Protein AF-A0A0G1R8C0-F1 (afdb_monomer_lite)

Sequence (136 aa):
MPSEGPIKKIFLSRWFLAASLIAAVLVAFAYARAYYQDFQVRKEIERLQEDVRSLETKKLSALQVLDYVKSFAFVEEKARTELNLAKPGERVSVFLTTSSFASRIRQDSGDMLEWRRLSNYKKWARYFMGRGIKDE

Structure (mmCIF, N/CA/C/O backbone):
data_AF-A0A0G1R8C0-F1
#
_entry.id   AF-A0A0G1R8C0-F1
#
loop_
_atom_site.group_PDB
_atom_site.id
_atom_site.type_symbol
_atom_site.label_atom_id
_atom_site.label_alt_id
_atom_site.label_comp_id
_atom_site.label_asym_id
_atom_site.label_entity_id
_atom_site.label_seq_id
_atom_site.pdbx_PDB_ins_code
_atom_site.Cartn_x
_atom_site.Cartn_y
_atom_site.Cartn_z
_atom_site.occupancy
_atom_site.B_iso_or_equiv
_atom_site.auth_seq_id
_atom_site.auth_comp_id
_atom_site.auth_asym_id
_atom_site.auth_atom_id
_atom_site.pdbx_PDB_model_num
ATOM 1 N N . MET A 1 1 ? 48.268 -20.023 -45.215 1.00 46.88 1 MET A N 1
ATOM 2 C CA . MET A 1 1 ? 47.745 -18.658 -45.447 1.00 46.88 1 MET A CA 1
ATOM 3 C C . MET A 1 1 ? 46.237 -18.701 -45.251 1.00 46.88 1 MET A C 1
ATOM 5 O O . MET A 1 1 ? 45.595 -19.413 -46.014 1.00 46.88 1 MET A O 1
ATOM 9 N N . PRO A 1 2 ? 45.661 -18.069 -44.217 1.00 51.28 2 PRO A N 1
ATOM 10 C CA . PRO A 1 2 ? 44.221 -18.127 -44.015 1.00 51.28 2 PRO A CA 1
ATOM 11 C C . PRO A 1 2 ? 43.547 -17.112 -44.943 1.00 51.28 2 PRO A C 1
ATOM 13 O O . PRO A 1 2 ? 43.736 -15.905 -44.815 1.00 51.28 2 PRO A O 1
ATOM 16 N N . SER A 1 3 ? 42.783 -17.607 -45.913 1.00 58.41 3 SER A N 1
ATOM 17 C CA . SER A 1 3 ? 41.885 -16.786 -46.716 1.00 58.41 3 SER A CA 1
ATOM 18 C C . SER A 1 3 ? 40.760 -16.273 -45.814 1.00 58.41 3 SER A C 1
ATOM 20 O O . SER A 1 3 ? 39.843 -17.019 -45.474 1.00 58.41 3 SER A O 1
ATOM 22 N N . GLU A 1 4 ? 40.843 -15.007 -45.406 1.00 59.28 4 GLU A N 1
ATOM 23 C CA . GLU A 1 4 ? 39.731 -14.254 -44.824 1.00 59.28 4 GLU A CA 1
ATOM 24 C C . GLU A 1 4 ? 38.523 -14.372 -45.775 1.00 59.28 4 GLU A C 1
ATOM 26 O O . GLU A 1 4 ? 38.498 -13.773 -46.852 1.00 59.28 4 GLU A O 1
ATOM 31 N N . GLY A 1 5 ? 37.561 -15.230 -45.421 1.00 66.31 5 GLY A N 1
ATOM 32 C CA . GLY A 1 5 ? 36.448 -15.593 -46.295 1.00 66.31 5 GLY A CA 1
ATOM 33 C C . GLY A 1 5 ? 3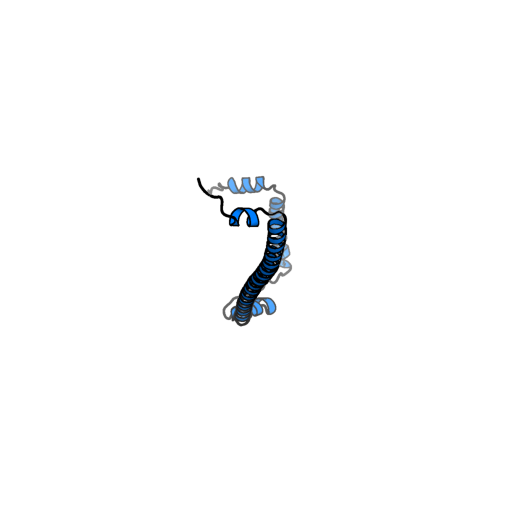5.574 -14.390 -46.687 1.00 66.31 5 GLY A C 1
ATOM 34 O O . GLY A 1 5 ? 35.464 -13.426 -45.921 1.00 66.31 5 GLY A O 1
ATOM 35 N N . PRO A 1 6 ? 34.894 -14.445 -47.850 1.00 64.00 6 PRO A N 1
ATOM 36 C CA . PRO A 1 6 ? 34.091 -13.342 -48.403 1.00 64.00 6 PRO A CA 1
ATOM 37 C C . PRO A 1 6 ? 32.979 -12.852 -47.459 1.00 64.00 6 PRO A C 1
ATOM 39 O O . PRO A 1 6 ? 32.514 -11.720 -47.578 1.00 64.00 6 PRO A O 1
ATOM 42 N N . ILE A 1 7 ? 32.619 -13.675 -46.472 1.00 65.12 7 ILE A N 1
ATOM 43 C CA . ILE A 1 7 ? 31.641 -13.397 -45.421 1.00 65.12 7 ILE A CA 1
ATOM 44 C C . ILE A 1 7 ? 32.056 -12.179 -44.576 1.00 65.12 7 ILE A C 1
ATOM 46 O O . ILE A 1 7 ? 31.232 -11.320 -44.296 1.00 65.12 7 ILE A O 1
ATOM 50 N N . LYS A 1 8 ? 33.337 -11.995 -44.235 1.00 65.75 8 LYS A N 1
ATOM 51 C CA . LYS A 1 8 ? 33.750 -10.820 -43.438 1.00 65.75 8 LYS A CA 1
ATOM 52 C C . LYS A 1 8 ? 33.583 -9.497 -44.200 1.00 65.75 8 LYS A C 1
ATOM 54 O O . LYS A 1 8 ? 33.297 -8.468 -43.595 1.00 65.75 8 LYS A O 1
ATOM 59 N N . LYS A 1 9 ? 33.710 -9.515 -45.532 1.00 65.94 9 LYS A N 1
ATOM 60 C CA . LYS A 1 9 ? 33.637 -8.308 -46.376 1.00 65.94 9 LYS A CA 1
ATOM 61 C C . LYS A 1 9 ? 32.207 -7.797 -46.564 1.00 65.94 9 LYS A C 1
ATOM 63 O O . LYS A 1 9 ? 32.002 -6.588 -46.594 1.00 65.94 9 LYS A O 1
ATOM 68 N N . ILE A 1 10 ? 31.225 -8.697 -46.639 1.00 67.19 10 ILE A N 1
ATOM 69 C CA . ILE A 1 10 ? 29.803 -8.317 -46.682 1.00 67.19 10 ILE A CA 1
ATOM 70 C C . ILE A 1 10 ? 29.328 -7.755 -45.334 1.00 67.19 10 ILE A C 1
ATOM 72 O O . ILE A 1 10 ? 28.599 -6.768 -45.325 1.00 67.19 10 ILE A O 1
ATOM 76 N N . PHE A 1 11 ? 29.824 -8.290 -44.210 1.00 64.38 11 PHE A N 1
ATOM 77 C CA . PHE A 1 11 ? 29.494 -7.804 -42.863 1.00 64.38 11 PHE A CA 1
ATOM 78 C C . PHE A 1 11 ? 30.150 -6.454 -42.502 1.00 64.38 11 PHE A C 1
ATOM 80 O O . PHE A 1 11 ? 29.593 -5.710 -41.700 1.00 64.38 11 PHE A O 1
ATOM 87 N N . LEU A 1 12 ? 31.292 -6.100 -43.108 1.00 65.69 12 LEU A N 1
ATOM 88 C CA . LEU A 1 12 ? 31.962 -4.799 -42.919 1.00 65.69 12 LEU A CA 1
ATOM 89 C C . LEU A 1 12 ? 31.571 -3.735 -43.964 1.00 65.69 12 LEU A C 1
ATOM 91 O O . LEU A 1 12 ? 32.096 -2.620 -43.944 1.00 65.69 12 LEU A O 1
ATOM 95 N N . SER A 1 13 ? 30.659 -4.047 -44.888 1.00 81.94 13 SER A N 1
ATOM 96 C CA . SER A 1 13 ? 30.186 -3.068 -45.867 1.00 81.94 13 SER A CA 1
ATOM 97 C C . SER A 1 13 ? 29.362 -1.974 -45.178 1.00 81.94 13 SER A C 1
ATOM 99 O O . SER A 1 13 ? 28.439 -2.269 -44.417 1.00 81.94 13 SER A O 1
ATOM 101 N N . ARG A 1 14 ? 29.658 -0.697 -45.472 1.00 82.50 14 ARG A N 1
ATOM 102 C CA . ARG A 1 14 ? 28.979 0.480 -44.879 1.00 82.50 14 ARG A CA 1
ATOM 103 C C . ARG A 1 14 ? 27.453 0.404 -45.022 1.00 82.50 14 ARG A C 1
ATOM 105 O O . ARG A 1 14 ? 26.734 0.816 -44.119 1.00 82.50 14 ARG A O 1
ATOM 112 N N . TRP A 1 15 ? 26.970 -0.171 -46.123 1.00 87.06 15 TRP A N 1
ATOM 113 C CA . TRP A 1 15 ? 25.543 -0.364 -46.391 1.00 87.06 15 TRP A CA 1
ATOM 114 C C . TRP A 1 15 ? 24.914 -1.480 -45.560 1.00 87.06 15 TRP A C 1
ATOM 116 O O . TRP A 1 15 ? 23.805 -1.314 -45.060 1.00 87.06 15 TRP A O 1
ATOM 126 N N . PHE A 1 16 ? 25.625 -2.592 -45.371 1.00 89.00 16 PHE A N 1
ATOM 127 C CA . PHE A 1 16 ? 25.154 -3.688 -44.528 1.00 89.00 16 PHE A CA 1
ATOM 128 C C . PHE A 1 16 ? 25.073 -3.255 -43.059 1.00 89.00 16 PHE A C 1
ATOM 130 O O . PHE A 1 16 ? 24.075 -3.517 -42.394 1.00 89.00 16 PHE A O 1
ATOM 137 N N . LEU A 1 17 ? 26.076 -2.513 -42.577 1.00 89.50 17 LEU A N 1
ATOM 138 C CA . LEU A 1 17 ? 26.059 -1.919 -41.239 1.00 89.50 17 LEU A CA 1
ATOM 139 C C . LEU A 1 17 ? 24.905 -0.926 -41.065 1.00 89.50 17 LEU A C 1
ATOM 141 O O . LEU A 1 17 ? 24.220 -0.978 -40.049 1.00 89.50 17 LEU A O 1
ATOM 145 N N . ALA A 1 18 ? 24.646 -0.066 -42.055 1.00 91.56 18 ALA A N 1
ATOM 146 C CA . ALA A 1 18 ? 23.523 0.868 -42.008 1.00 91.56 18 ALA A CA 1
ATOM 147 C C . ALA A 1 18 ? 22.166 0.142 -41.974 1.00 91.56 18 ALA A C 1
ATOM 149 O O . ALA A 1 18 ? 21.327 0.455 -41.133 1.00 91.56 18 ALA A O 1
ATOM 150 N N . ALA A 1 19 ? 21.961 -0.862 -42.832 1.00 92.94 19 ALA A N 1
ATOM 151 C CA . ALA A 1 19 ? 20.733 -1.657 -42.846 1.00 92.94 19 ALA A CA 1
ATOM 152 C C . ALA A 1 19 ? 20.538 -2.446 -41.539 1.00 92.94 19 ALA A C 1
ATOM 154 O O . ALA A 1 19 ? 19.439 -2.470 -40.988 1.00 92.94 19 ALA A O 1
ATOM 155 N N . SER A 1 20 ? 21.613 -3.037 -41.010 1.00 92.94 20 SER A N 1
ATOM 156 C CA . SER A 1 20 ? 21.610 -3.743 -39.725 1.00 92.94 20 SER A CA 1
ATOM 157 C C . SER A 1 20 ? 21.289 -2.804 -38.561 1.00 92.94 20 SER 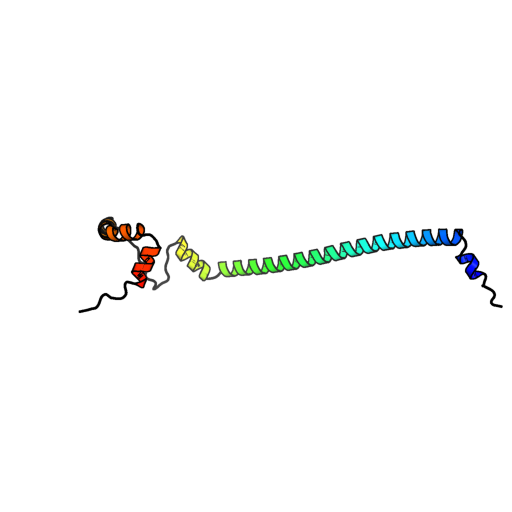A C 1
ATOM 159 O O . SER A 1 20 ? 20.465 -3.135 -37.712 1.00 92.94 20 SER A O 1
ATOM 161 N N . LEU A 1 21 ? 21.859 -1.594 -38.553 1.00 94.56 21 LEU A N 1
ATOM 162 C CA . LEU A 1 21 ? 21.557 -0.580 -37.546 1.00 94.56 21 LEU A CA 1
ATOM 163 C C . LEU A 1 21 ? 20.079 -0.178 -37.588 1.00 94.56 21 LEU A C 1
ATOM 165 O O . LEU A 1 21 ? 19.433 -0.125 -36.547 1.00 94.56 21 LEU A O 1
ATOM 169 N N . ILE A 1 22 ? 19.525 0.056 -38.781 1.00 96.25 22 ILE A N 1
ATOM 170 C CA . ILE A 1 22 ? 18.101 0.379 -38.948 1.00 96.25 22 ILE A CA 1
ATOM 171 C C . ILE A 1 22 ? 17.228 -0.766 -38.422 1.00 96.25 22 ILE A C 1
ATOM 173 O O . ILE A 1 22 ? 16.305 -0.524 -37.644 1.00 96.25 22 ILE A O 1
ATOM 177 N N . ALA A 1 23 ? 17.539 -2.012 -38.788 1.00 96.44 23 ALA A N 1
ATOM 178 C CA . ALA A 1 23 ? 16.818 -3.179 -38.291 1.00 96.44 23 ALA A CA 1
ATOM 179 C C . ALA A 1 23 ? 16.903 -3.295 -36.758 1.00 96.44 23 ALA A C 1
ATOM 181 O O . ALA A 1 23 ? 15.886 -3.519 -36.102 1.00 96.44 23 ALA A O 1
ATOM 182 N N . ALA A 1 24 ? 18.083 -3.071 -36.175 1.00 96.69 24 ALA A N 1
ATOM 183 C CA . ALA A 1 24 ? 18.283 -3.088 -34.730 1.00 96.69 24 ALA A CA 1
ATOM 184 C C . ALA A 1 24 ? 17.460 -2.004 -34.019 1.00 96.69 24 ALA A C 1
ATOM 186 O O . ALA A 1 24 ? 16.834 -2.294 -33.002 1.00 96.69 24 ALA A O 1
ATOM 187 N N . VAL A 1 25 ? 17.394 -0.783 -34.566 1.00 97.06 25 VAL A N 1
ATOM 188 C CA . VAL A 1 25 ? 16.562 0.297 -34.009 1.00 97.06 25 VAL A CA 1
ATOM 189 C C . VAL A 1 25 ? 15.077 -0.064 -34.069 1.00 97.06 25 VAL A C 1
ATOM 191 O O . VAL A 1 25 ? 14.368 0.142 -33.086 1.00 97.06 25 VAL A O 1
ATOM 194 N N . LEU A 1 26 ? 14.598 -0.641 -35.175 1.00 97.00 26 LEU A N 1
ATOM 195 C CA . LEU A 1 26 ? 13.200 -1.067 -35.299 1.00 97.00 26 LEU A CA 1
ATOM 196 C C . LEU A 1 26 ? 12.839 -2.151 -34.277 1.00 97.00 26 LEU A C 1
ATOM 198 O O . LEU A 1 26 ? 11.804 -2.054 -33.617 1.00 97.00 26 LEU A O 1
ATOM 202 N N . VAL A 1 27 ? 13.707 -3.152 -34.105 1.00 97.19 27 VAL A N 1
ATOM 203 C CA . VAL A 1 27 ? 13.513 -4.216 -33.109 1.00 97.19 27 VAL A CA 1
ATOM 204 C C . VAL A 1 27 ? 13.561 -3.647 -31.694 1.00 97.19 27 VAL A C 1
ATOM 206 O O . VAL A 1 27 ? 12.681 -3.949 -30.891 1.00 97.19 27 VAL A O 1
ATOM 209 N N . ALA A 1 28 ? 14.534 -2.785 -31.392 1.00 96.94 28 ALA A N 1
ATOM 210 C CA . ALA A 1 28 ? 14.643 -2.136 -30.091 1.00 96.94 28 ALA A CA 1
ATOM 211 C C . ALA A 1 28 ? 13.397 -1.299 -29.773 1.00 96.94 28 ALA A C 1
ATOM 213 O O . ALA A 1 28 ? 12.883 -1.368 -28.660 1.00 96.94 28 ALA A O 1
ATOM 214 N N . PHE A 1 29 ? 12.869 -0.558 -30.750 1.00 96.94 29 PHE A N 1
ATOM 215 C CA . PHE A 1 29 ? 11.655 0.237 -30.581 1.00 96.94 29 PHE A CA 1
ATOM 216 C C . PHE A 1 29 ? 10.416 -0.638 -30.346 1.00 96.94 29 PHE A C 1
ATOM 218 O O . PHE A 1 29 ? 9.632 -0.372 -29.433 1.00 96.94 29 PHE A O 1
ATOM 225 N N . ALA A 1 30 ? 10.252 -1.709 -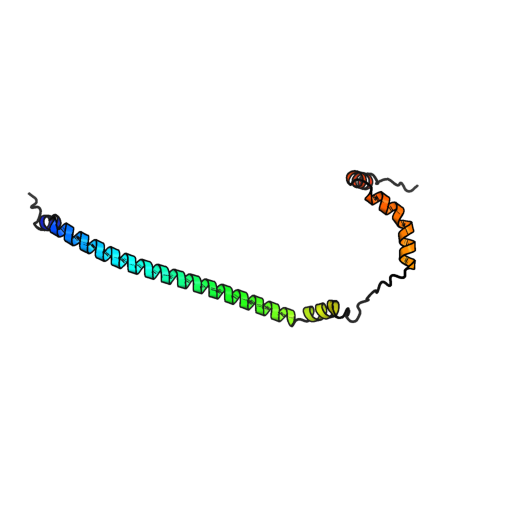31.127 1.00 95.69 30 ALA A N 1
ATOM 226 C CA . ALA A 1 30 ? 9.157 -2.659 -30.948 1.00 95.69 30 ALA A CA 1
ATOM 227 C C . ALA A 1 30 ? 9.220 -3.341 -29.571 1.00 95.69 30 ALA A C 1
ATOM 229 O O . ALA A 1 30 ? 8.211 -3.412 -28.867 1.00 95.69 30 ALA A O 1
ATOM 230 N N . TYR A 1 31 ? 10.415 -3.774 -29.161 1.00 96.75 31 TYR A N 1
ATOM 231 C CA . TYR A 1 31 ? 10.643 -4.390 -27.860 1.00 96.75 31 TYR A CA 1
ATOM 232 C C . TYR A 1 31 ? 10.393 -3.409 -26.713 1.00 96.75 31 TYR A C 1
ATOM 234 O O . TYR A 1 31 ? 9.680 -3.743 -25.773 1.00 96.75 31 TYR A O 1
ATOM 242 N N . ALA A 1 32 ? 10.907 -2.180 -26.805 1.00 96.00 32 ALA A N 1
ATOM 243 C CA . ALA A 1 32 ? 10.687 -1.147 -25.798 1.00 96.00 32 ALA A CA 1
ATOM 244 C C . ALA A 1 32 ? 9.192 -0.853 -25.609 1.00 96.00 32 ALA A C 1
ATOM 246 O O . ALA A 1 32 ? 8.716 -0.769 -24.477 1.00 96.00 32 ALA A O 1
ATOM 247 N N . ARG A 1 33 ? 8.432 -0.760 -26.708 1.00 95.62 33 ARG A N 1
ATOM 248 C CA . ARG A 1 33 ? 6.978 -0.571 -26.655 1.00 95.62 33 ARG A CA 1
ATOM 249 C C . ARG A 1 33 ? 6.276 -1.742 -25.966 1.00 95.62 33 ARG A C 1
ATOM 251 O O . ARG A 1 33 ? 5.431 -1.506 -25.106 1.00 95.62 33 ARG A O 1
ATOM 258 N N . ALA A 1 34 ? 6.616 -2.977 -26.331 1.00 94.62 34 ALA A N 1
ATOM 259 C CA . ALA A 1 34 ? 6.022 -4.172 -25.735 1.00 94.62 34 ALA A CA 1
ATOM 260 C C . ALA A 1 34 ? 6.361 -4.292 -24.240 1.00 94.62 34 ALA A C 1
ATOM 262 O O . ALA A 1 34 ? 5.479 -4.525 -23.419 1.00 94.62 34 ALA A O 1
ATOM 263 N N . TYR A 1 35 ? 7.621 -4.045 -23.877 1.00 95.31 35 TYR A N 1
ATOM 264 C CA . TYR A 1 35 ? 8.086 -4.054 -22.493 1.00 95.31 35 TYR A CA 1
ATOM 265 C C . TYR A 1 35 ? 7.361 -3.011 -21.637 1.00 95.31 35 TYR A C 1
ATOM 267 O O . TYR A 1 35 ? 6.939 -3.300 -20.520 1.00 95.31 35 TYR A O 1
ATOM 275 N N . TYR A 1 36 ? 7.161 -1.803 -22.171 1.00 94.81 36 TYR A N 1
ATOM 276 C CA . TYR A 1 36 ? 6.442 -0.748 -21.461 1.00 94.81 36 TYR A CA 1
ATOM 277 C C . TYR A 1 36 ? 4.968 -1.105 -21.223 1.00 94.81 36 TYR A C 1
ATOM 279 O O . TYR A 1 36 ? 4.438 -0.840 -20.145 1.00 94.81 36 TYR A O 1
ATOM 287 N N . GLN A 1 37 ? 4.314 -1.744 -22.197 1.00 94.19 37 GLN A N 1
ATOM 288 C CA . GLN A 1 37 ? 2.941 -2.232 -22.043 1.00 94.19 37 GLN A CA 1
ATOM 289 C C . GLN A 1 37 ? 2.844 -3.325 -20.975 1.00 94.19 37 GLN A C 1
ATOM 291 O O . GLN A 1 37 ? 1.994 -3.230 -20.093 1.00 94.19 37 GLN A O 1
ATOM 296 N N . ASP A 1 38 ? 3.738 -4.317 -21.007 1.00 94.56 38 ASP A N 1
ATOM 297 C CA . ASP A 1 38 ? 3.768 -5.390 -20.006 1.00 94.56 38 ASP A CA 1
ATOM 298 C C . ASP A 1 38 ? 4.004 -4.830 -18.594 1.00 94.56 38 ASP A C 1
ATOM 300 O O . ASP A 1 38 ? 3.305 -5.196 -17.649 1.00 94.56 38 ASP A O 1
ATOM 304 N N . PHE A 1 39 ? 4.917 -3.864 -18.453 1.00 95.06 39 PHE A N 1
ATOM 305 C CA . PHE A 1 39 ? 5.163 -3.185 -17.182 1.00 95.06 39 PHE A CA 1
ATOM 306 C C . PHE A 1 39 ? 3.918 -2.457 -16.651 1.00 95.06 39 PHE A C 1
ATOM 308 O O . PHE A 1 39 ? 3.594 -2.581 -15.469 1.00 95.06 39 PHE A O 1
ATOM 315 N N . GLN A 1 40 ? 3.196 -1.724 -17.507 1.00 95.25 40 GLN A N 1
ATOM 316 C CA . GLN A 1 40 ? 1.960 -1.054 -17.093 1.00 95.25 40 GLN A CA 1
ATOM 317 C C . GLN A 1 40 ? 0.881 -2.050 -16.661 1.00 95.25 40 GLN A C 1
ATOM 319 O O . GLN A 1 40 ? 0.250 -1.846 -15.626 1.00 95.25 40 GLN A O 1
ATOM 324 N N . VAL A 1 41 ? 0.701 -3.140 -17.410 1.00 95.25 41 VAL A N 1
ATOM 325 C CA . VAL A 1 41 ? -0.273 -4.185 -17.072 1.00 95.25 41 VAL A CA 1
ATOM 326 C C . VAL A 1 41 ? 0.065 -4.829 -15.728 1.00 95.25 41 VAL A C 1
ATOM 328 O O . VAL A 1 41 ? -0.814 -4.962 -14.881 1.00 95.25 41 VAL A O 1
ATOM 331 N N . ARG A 1 42 ? 1.335 -5.174 -15.483 1.00 94.75 42 ARG A N 1
ATOM 332 C CA . ARG A 1 42 ? 1.772 -5.735 -14.192 1.00 94.75 42 ARG A CA 1
ATOM 333 C C . ARG A 1 42 ? 1.507 -4.791 -13.029 1.00 94.75 42 ARG A C 1
ATOM 335 O O . ARG A 1 42 ? 1.020 -5.237 -11.995 1.00 94.75 42 ARG A O 1
ATOM 342 N N . LYS A 1 43 ? 1.788 -3.500 -13.211 1.00 96.31 43 LYS A N 1
ATOM 343 C CA . LYS A 1 43 ? 1.529 -2.484 -12.188 1.00 96.31 43 LYS A CA 1
ATOM 344 C C . LYS A 1 43 ? 0.037 -2.358 -11.879 1.00 96.31 43 LYS A C 1
ATOM 346 O O . LYS A 1 43 ? -0.334 -2.226 -10.718 1.00 96.31 43 LYS A O 1
ATOM 351 N N . GLU A 1 44 ? -0.816 -2.417 -12.899 1.00 95.06 44 GLU A N 1
ATOM 352 C CA . GLU A 1 44 ? -2.265 -2.380 -12.695 1.00 95.06 44 GLU A CA 1
ATOM 353 C C . GLU A 1 44 ? -2.763 -3.643 -11.981 1.00 95.06 44 GLU A C 1
ATOM 355 O O . GLU A 1 44 ? -3.580 -3.546 -11.072 1.00 95.06 44 GLU A O 1
ATOM 360 N N . ILE A 1 45 ? -2.224 -4.821 -12.314 1.00 96.12 45 ILE A N 1
ATOM 361 C CA . ILE A 1 45 ? -2.528 -6.067 -11.594 1.00 96.12 45 ILE A CA 1
ATOM 362 C C . ILE A 1 45 ? -2.144 -5.948 -10.115 1.00 96.12 45 ILE A C 1
ATOM 364 O O . ILE A 1 45 ? -2.943 -6.303 -9.252 1.00 96.12 45 ILE A O 1
ATOM 368 N N . GLU A 1 46 ? -0.947 -5.445 -9.814 1.00 96.94 46 GLU A N 1
ATOM 369 C CA . GLU A 1 46 ? -0.478 -5.266 -8.436 1.00 96.94 46 GLU A CA 1
ATOM 370 C C . GLU A 1 46 ? -1.375 -4.295 -7.658 1.00 96.94 46 GLU A C 1
ATOM 372 O O . GLU A 1 46 ? -1.820 -4.610 -6.554 1.00 96.94 46 GLU A O 1
ATOM 377 N N . ARG A 1 47 ? -1.736 -3.164 -8.274 1.00 97.31 47 ARG A N 1
ATOM 378 C CA . ARG A 1 47 ? -2.677 -2.199 -7.699 1.00 97.31 47 ARG A CA 1
ATOM 379 C C . ARG A 1 47 ? -4.046 -2.825 -7.426 1.00 97.31 47 ARG A C 1
ATOM 381 O O . ARG A 1 47 ? -4.581 -2.669 -6.335 1.00 97.31 47 ARG A O 1
ATOM 388 N N . LEU A 1 48 ? -4.609 -3.553 -8.391 1.00 96.50 48 LEU A N 1
ATOM 389 C CA . LEU A 1 48 ? -5.904 -4.220 -8.228 1.00 96.50 48 LEU A CA 1
ATOM 390 C C . LEU A 1 48 ? -5.862 -5.264 -7.104 1.00 96.50 48 LEU A C 1
ATOM 392 O O . LEU A 1 48 ? -6.823 -5.402 -6.350 1.00 96.50 48 LEU A O 1
ATOM 396 N N . GLN A 1 49 ? -4.750 -5.988 -6.957 1.00 96.19 49 GLN A N 1
ATOM 397 C CA . GLN A 1 49 ? -4.558 -6.928 -5.852 1.00 96.19 49 GLN A CA 1
ATOM 398 C C . GLN A 1 49 ? -4.500 -6.219 -4.494 1.00 96.19 49 GLN A C 1
ATOM 400 O O . GLN A 1 49 ? -5.078 -6.710 -3.521 1.00 96.19 49 GLN A O 1
ATOM 405 N N . GLU A 1 50 ? -3.824 -5.074 -4.415 1.00 96.88 50 GLU A N 1
ATOM 406 C CA . GLU A 1 50 ? -3.792 -4.247 -3.209 1.00 96.88 50 GLU A CA 1
ATOM 407 C C . GLU A 1 50 ? -5.187 -3.710 -2.858 1.00 96.88 50 GLU A C 1
ATOM 409 O O . GLU A 1 50 ? -5.628 -3.830 -1.710 1.00 96.88 50 GLU A O 1
ATOM 414 N N . ASP A 1 51 ? -5.928 -3.223 -3.855 1.00 95.81 51 ASP A N 1
ATOM 415 C CA . ASP A 1 51 ? -7.298 -2.745 -3.684 1.00 95.81 51 ASP A CA 1
ATOM 416 C C . ASP A 1 51 ? -8.204 -3.855 -3.130 1.00 95.81 51 ASP A C 1
ATOM 418 O O . ASP A 1 51 ? -8.912 -3.624 -2.145 1.00 95.81 51 ASP A O 1
ATOM 422 N N . VAL A 1 52 ? -8.127 -5.077 -3.673 1.00 96.56 52 VAL A N 1
ATOM 423 C CA . VAL A 1 52 ? -8.877 -6.244 -3.169 1.00 96.56 52 VAL A CA 1
ATOM 424 C C . VAL A 1 52 ? -8.544 -6.535 -1.706 1.00 96.56 52 VAL A C 1
ATOM 426 O O . VAL A 1 52 ? -9.461 -6.644 -0.890 1.00 96.56 52 VAL A O 1
ATOM 429 N N . ARG A 1 53 ? -7.258 -6.587 -1.335 1.00 95.06 53 ARG A N 1
ATOM 430 C CA . ARG A 1 53 ? -6.845 -6.804 0.066 1.00 95.06 53 ARG A CA 1
ATOM 431 C C . ARG A 1 53 ? -7.373 -5.710 0.993 1.00 95.06 53 ARG A C 1
ATOM 433 O O . ARG A 1 53 ? -7.817 -5.990 2.111 1.00 95.06 53 ARG A O 1
ATOM 440 N N . SER A 1 54 ? -7.355 -4.458 0.535 1.00 96.31 54 SER A N 1
ATOM 441 C CA . SER A 1 54 ? -7.890 -3.332 1.302 1.00 96.31 54 SER A CA 1
ATOM 442 C C . SER A 1 54 ? -9.404 -3.459 1.505 1.00 96.31 54 SER A C 1
ATOM 444 O O . SER A 1 54 ? -9.912 -3.194 2.597 1.00 96.31 54 SER A O 1
ATOM 446 N N . LEU A 1 55 ? -10.132 -3.910 0.479 1.00 95.62 55 LEU A N 1
ATOM 447 C CA . LEU A 1 55 ? -11.576 -4.121 0.519 1.00 95.62 55 LEU A CA 1
ATOM 448 C C . LEU A 1 55 ? -11.948 -5.282 1.442 1.00 95.62 55 LEU A C 1
ATOM 450 O O . LEU A 1 55 ? -12.883 -5.152 2.230 1.00 95.62 55 LEU A O 1
ATOM 454 N N . GLU A 1 56 ? -11.208 -6.388 1.396 1.00 94.94 56 GLU A N 1
ATOM 455 C CA . GLU A 1 56 ? -11.392 -7.516 2.314 1.00 94.94 56 GLU A CA 1
ATOM 456 C C . GLU A 1 56 ? -11.169 -7.101 3.769 1.00 94.94 56 GLU A C 1
ATOM 458 O O . GLU A 1 56 ? -11.992 -7.409 4.634 1.00 94.94 56 GLU A O 1
ATOM 463 N N . THR A 1 57 ? -10.115 -6.325 4.031 1.00 95.75 57 THR A N 1
ATOM 464 C CA . THR A 1 57 ? -9.839 -5.779 5.367 1.00 95.75 57 THR A CA 1
ATOM 465 C C . THR A 1 57 ? -10.995 -4.898 5.843 1.00 95.75 57 THR A C 1
ATOM 467 O O . THR A 1 57 ? -11.519 -5.101 6.937 1.00 95.75 57 THR A O 1
ATOM 470 N N . LYS A 1 58 ? -11.468 -3.970 4.997 1.00 94.25 58 LYS A N 1
ATOM 471 C CA . LYS A 1 58 ? -12.620 -3.106 5.308 1.00 94.25 58 LYS A CA 1
ATOM 472 C C . LYS A 1 58 ? -13.889 -3.913 5.574 1.00 94.25 58 LYS A C 1
ATOM 474 O O . LYS A 1 58 ? -14.632 -3.590 6.499 1.00 94.25 58 LYS A O 1
ATOM 479 N N . LYS A 1 59 ? -14.134 -4.972 4.798 1.00 94.94 59 LYS A N 1
ATOM 480 C CA . LYS A 1 59 ? -15.265 -5.884 5.003 1.00 94.94 59 LYS A CA 1
ATOM 481 C C . LYS A 1 59 ? -15.179 -6.561 6.370 1.00 94.94 59 LYS A C 1
ATOM 483 O O . LYS A 1 59 ? -16.179 -6.591 7.082 1.00 94.94 59 LYS A O 1
ATOM 488 N N . LEU A 1 60 ? -14.009 -7.073 6.751 1.00 95.62 60 LEU A N 1
ATOM 489 C CA . LEU A 1 60 ? -13.814 -7.712 8.053 1.00 95.62 60 LEU A CA 1
ATOM 490 C C . LEU A 1 60 ? -14.059 -6.725 9.203 1.00 95.62 60 LEU A C 1
ATOM 492 O O . LEU A 1 60 ? -14.806 -7.041 10.126 1.00 95.62 60 LEU A O 1
ATOM 496 N N . SER A 1 61 ? -13.506 -5.512 9.118 1.00 93.06 61 SER A N 1
ATOM 497 C CA . SER A 1 61 ? -13.746 -4.458 10.111 1.00 93.06 61 SER A CA 1
ATOM 498 C C . SER A 1 61 ? -15.226 -4.083 10.207 1.00 93.06 61 SER A C 1
ATOM 500 O O . SER A 1 61 ? -15.758 -3.954 11.305 1.00 93.06 61 SER A O 1
ATOM 502 N N . ALA A 1 62 ? -15.923 -3.960 9.074 1.00 93.81 62 ALA A N 1
ATOM 503 C CA . ALA A 1 62 ? -17.355 -3.671 9.062 1.00 93.81 62 ALA A CA 1
ATOM 504 C C . ALA A 1 62 ? -18.177 -4.787 9.731 1.00 93.81 62 ALA A C 1
ATOM 506 O O . ALA A 1 62 ? -19.115 -4.500 10.473 1.00 93.81 62 ALA A O 1
ATOM 507 N N . LEU A 1 63 ? -17.807 -6.054 9.516 1.00 95.44 63 LEU A N 1
ATOM 508 C CA . LEU A 1 63 ? -18.444 -7.190 10.185 1.00 95.44 63 LEU A CA 1
ATOM 509 C C . LEU A 1 63 ? -18.196 -7.183 11.698 1.00 95.44 63 LEU A C 1
ATOM 511 O O . LEU A 1 63 ? -19.125 -7.458 12.449 1.00 95.44 63 LEU A O 1
ATOM 515 N N . GLN A 1 64 ? -16.994 -6.823 12.151 1.00 94.25 64 GLN A N 1
ATOM 516 C CA . GLN A 1 64 ? -16.688 -6.695 13.583 1.00 94.25 64 GLN A CA 1
ATOM 517 C C . GLN A 1 64 ? -17.511 -5.589 14.250 1.00 94.25 64 GLN A C 1
ATOM 519 O O . GLN A 1 64 ? -18.060 -5.792 15.330 1.00 94.25 64 GLN A O 1
ATOM 524 N N . VAL A 1 65 ? -17.646 -4.433 13.594 1.00 94.25 65 VAL A N 1
ATOM 525 C CA . VAL A 1 65 ? -18.504 -3.345 14.089 1.00 94.25 65 VAL A CA 1
ATOM 526 C C . VAL A 1 65 ? -19.958 -3.802 14.159 1.00 94.25 65 VAL A C 1
ATOM 528 O O . VAL A 1 65 ? -20.635 -3.552 15.153 1.00 94.25 65 VAL A O 1
ATOM 531 N N . LEU A 1 66 ? -20.436 -4.501 13.127 1.00 94.69 66 LEU A N 1
ATOM 532 C CA . LEU A 1 66 ? -21.792 -5.037 13.111 1.00 94.69 66 LEU A CA 1
ATOM 533 C C . LEU A 1 66 ? -22.029 -6.027 14.258 1.00 94.69 66 LEU A C 1
ATOM 535 O O . LEU A 1 66 ? -23.090 -5.992 14.877 1.00 94.69 66 LEU A O 1
ATOM 539 N N . ASP A 1 67 ? -21.062 -6.898 14.534 1.00 94.00 67 ASP A N 1
ATOM 540 C CA . ASP A 1 67 ? -21.138 -7.865 15.628 1.00 94.00 67 ASP A CA 1
ATOM 541 C C . ASP A 1 67 ? -21.169 -7.171 16.996 1.00 94.00 67 ASP A C 1
ATOM 543 O O . ASP A 1 67 ? -22.045 -7.441 17.816 1.00 94.00 67 ASP A O 1
ATOM 547 N N . TYR A 1 68 ? -20.302 -6.176 17.204 1.00 93.50 68 TYR A N 1
ATOM 548 C CA . TYR A 1 68 ? -20.306 -5.359 18.416 1.00 93.50 68 TYR A CA 1
ATOM 549 C C . TYR A 1 68 ? -21.643 -4.639 18.625 1.00 93.50 68 TYR A C 1
ATOM 551 O O . TYR A 1 68 ? -22.211 -4.726 19.712 1.00 93.50 68 TYR A O 1
ATOM 559 N N . VAL A 1 69 ? -22.202 -4.000 17.594 1.00 93.19 69 VAL A N 1
ATOM 560 C CA . VAL A 1 69 ? -23.502 -3.309 17.692 1.00 93.19 69 VAL A CA 1
ATOM 561 C C . VAL A 1 69 ? -24.647 -4.279 18.004 1.00 93.19 69 VAL A C 1
ATOM 563 O O . VAL A 1 69 ? -25.602 -3.912 18.685 1.00 93.19 69 VAL A O 1
ATOM 566 N N . LYS A 1 70 ? -24.563 -5.531 17.541 1.00 91.62 70 LYS A N 1
ATOM 567 C CA . LYS A 1 70 ? -25.535 -6.584 17.877 1.00 91.62 70 LYS A CA 1
ATOM 568 C C . LYS A 1 70 ? -25.329 -7.182 19.270 1.00 91.62 70 LYS A C 1
ATOM 570 O O . LYS A 1 70 ? -26.216 -7.873 19.768 1.00 91.62 70 LYS A O 1
ATOM 575 N N . SER A 1 71 ? -24.169 -6.966 19.881 1.00 93.06 71 SER A N 1
ATOM 576 C CA . SER A 1 71 ? -23.815 -7.572 21.159 1.00 93.06 71 SER A CA 1
ATOM 577 C C . SER A 1 71 ? -24.587 -6.959 22.332 1.00 93.06 71 SER A C 1
ATOM 579 O O . SER A 1 71 ? -24.998 -5.797 22.319 1.00 93.06 71 SER A O 1
ATOM 581 N N . PHE A 1 72 ? -24.715 -7.734 23.410 1.00 90.19 72 PHE A N 1
ATOM 582 C CA . PHE A 1 72 ? -25.298 -7.252 24.663 1.00 90.19 72 PHE A CA 1
ATOM 583 C C . PHE A 1 72 ? -24.494 -6.096 25.282 1.00 90.19 72 PHE A C 1
ATOM 585 O O . PHE A 1 72 ? -25.072 -5.228 25.928 1.00 90.19 72 PHE A O 1
ATOM 592 N N . ALA A 1 73 ? -23.177 -6.052 25.054 1.00 88.94 73 ALA A N 1
ATOM 593 C CA . ALA A 1 73 ? -22.318 -4.984 25.560 1.00 88.94 73 ALA A CA 1
ATOM 594 C C . ALA A 1 73 ? -22.723 -3.613 24.996 1.00 88.94 73 ALA A C 1
ATOM 596 O O . ALA A 1 73 ? -22.787 -2.644 25.746 1.00 88.94 73 ALA A O 1
ATOM 597 N N . PHE A 1 74 ? -23.079 -3.546 23.709 1.00 90.75 74 PHE A N 1
ATOM 598 C CA . PHE A 1 74 ? -23.586 -2.317 23.098 1.00 90.75 74 PHE A CA 1
ATOM 599 C C . PHE A 1 74 ? -24.948 -1.903 23.675 1.00 90.75 74 PHE A C 1
ATOM 601 O O . PHE A 1 74 ? -25.176 -0.725 23.951 1.00 90.75 74 PHE A O 1
ATOM 608 N N . VAL A 1 75 ? -25.844 -2.867 23.917 1.00 90.75 75 VAL A N 1
ATOM 609 C CA . VAL A 1 75 ? -27.144 -2.608 24.563 1.00 90.75 75 VAL A CA 1
ATOM 610 C C . VAL A 1 75 ? -26.954 -2.057 25.976 1.00 90.75 75 VAL A C 1
ATOM 612 O O . VAL A 1 75 ? -27.607 -1.088 26.351 1.00 90.75 75 VAL A O 1
ATOM 615 N N . GLU A 1 76 ? -26.044 -2.641 26.752 1.00 89.06 76 GLU A N 1
ATOM 616 C CA . GLU A 1 76 ? -25.708 -2.178 28.098 1.00 89.06 76 GLU A CA 1
ATOM 617 C C . GLU A 1 76 ? -25.092 -0.777 28.088 1.00 89.06 76 GLU A C 1
ATOM 619 O O . GLU A 1 76 ? -25.480 0.074 28.889 1.00 89.06 76 GLU A O 1
ATOM 624 N N . GLU A 1 77 ? -24.162 -0.518 27.171 1.00 89.94 77 GLU A N 1
ATOM 625 C CA . GLU A 1 77 ? -23.546 0.794 27.005 1.00 89.94 77 GLU A CA 1
ATOM 626 C C . GLU A 1 77 ? -24.597 1.858 26.683 1.00 89.94 77 GLU A C 1
ATOM 628 O O . GLU A 1 77 ? -24.634 2.898 27.342 1.00 89.94 77 GLU A O 1
ATOM 633 N N . LYS A 1 78 ? -25.511 1.579 25.746 1.00 89.38 78 LYS A N 1
ATOM 634 C CA . LYS A 1 78 ? -26.632 2.472 25.427 1.00 89.38 78 LYS A CA 1
ATOM 635 C C . LYS A 1 78 ? -27.625 2.629 26.576 1.00 89.38 78 LYS A C 1
ATOM 637 O O . LYS A 1 78 ? -28.061 3.745 26.840 1.00 89.38 78 LYS A O 1
ATOM 642 N N . ALA A 1 79 ? -27.937 1.569 27.317 1.00 90.38 79 ALA A N 1
ATOM 643 C CA . ALA A 1 79 ? -28.808 1.650 28.490 1.00 90.38 79 ALA A CA 1
ATOM 644 C C . ALA A 1 79 ? -28.206 2.533 29.600 1.00 90.38 79 ALA A C 1
ATOM 646 O O . ALA A 1 79 ? -28.915 3.336 30.205 1.00 90.38 79 ALA A O 1
ATOM 647 N N . ARG A 1 80 ? -26.893 2.437 29.833 1.00 89.00 80 ARG A N 1
ATOM 648 C CA . ARG A 1 80 ? -26.182 3.253 30.828 1.00 89.00 80 ARG A CA 1
ATOM 649 C C . ARG A 1 80 ? -26.037 4.706 30.397 1.00 89.00 80 ARG A C 1
ATOM 651 O O . ARG A 1 80 ? -26.262 5.599 31.203 1.00 89.00 80 ARG A O 1
ATOM 658 N N . THR A 1 81 ? -25.662 4.942 29.143 1.00 88.81 81 THR A N 1
ATOM 659 C CA . THR A 1 81 ? -25.357 6.292 28.640 1.00 88.81 81 THR A CA 1
ATOM 660 C C . THR A 1 81 ? -26.604 7.103 28.315 1.00 88.81 81 THR A C 1
ATOM 662 O O . THR A 1 81 ? -26.684 8.264 28.702 1.00 88.81 81 THR A O 1
ATOM 665 N N . GLU A 1 82 ? -27.584 6.505 27.638 1.00 88.44 82 GLU A N 1
ATOM 666 C CA . GLU A 1 82 ? -28.763 7.232 27.152 1.00 88.44 82 GLU A CA 1
ATOM 667 C C . GLU A 1 82 ? -29.906 7.201 28.169 1.00 88.44 82 GLU A C 1
ATOM 669 O O . GLU A 1 82 ? -30.671 8.155 28.289 1.00 88.44 82 GLU A O 1
ATOM 674 N N . LEU A 1 83 ? -30.041 6.093 28.904 1.00 85.62 83 LEU A N 1
ATOM 675 C CA . LEU A 1 83 ? -31.189 5.858 29.783 1.00 85.62 83 LEU A CA 1
ATOM 676 C C . LEU A 1 83 ? -30.826 5.901 31.276 1.00 85.62 83 LEU A C 1
ATOM 678 O O . LEU A 1 83 ? -31.721 5.779 32.110 1.00 85.62 83 LEU A O 1
ATOM 682 N N . ASN A 1 84 ? -29.542 6.084 31.626 1.00 83.69 84 ASN A N 1
ATOM 683 C CA . ASN A 1 84 ? -29.024 5.995 33.001 1.00 83.69 84 ASN A CA 1
ATOM 684 C C . ASN A 1 84 ? -29.490 4.725 33.743 1.00 83.69 84 ASN A C 1
ATOM 686 O O . ASN A 1 84 ? -29.654 4.722 34.965 1.00 83.69 84 ASN A O 1
ATOM 690 N N . LEU A 1 85 ? -29.730 3.640 32.999 1.00 83.31 85 LEU A N 1
ATOM 691 C CA . LEU A 1 85 ? -30.181 2.368 33.544 1.00 83.31 85 LEU A CA 1
ATOM 692 C C . LEU A 1 85 ? -28.989 1.570 34.065 1.00 83.31 85 LEU A C 1
ATOM 694 O O . LEU A 1 85 ? -27.927 1.515 33.445 1.00 83.31 85 LEU A O 1
ATOM 698 N N . ALA A 1 86 ? -29.201 0.908 35.195 1.00 80.81 86 ALA A N 1
ATOM 699 C CA . ALA A 1 86 ? -28.244 0.002 35.808 1.00 80.81 86 ALA A CA 1
ATOM 700 C C . ALA A 1 86 ? -28.753 -1.440 35.734 1.00 80.81 86 ALA A C 1
ATOM 702 O O . ALA A 1 86 ? -29.957 -1.686 35.604 1.00 80.81 86 ALA A O 1
ATOM 703 N N . LYS A 1 87 ? -27.837 -2.408 35.803 1.00 81.56 87 LYS A N 1
ATOM 704 C CA . LYS A 1 87 ? -28.220 -3.823 35.781 1.00 81.56 87 LYS A CA 1
ATOM 705 C C . LYS A 1 87 ? -29.022 -4.198 37.037 1.00 81.56 87 LYS A C 1
ATOM 707 O O . LYS A 1 87 ? -28.823 -3.597 38.095 1.00 81.56 87 LYS A O 1
ATOM 712 N N . PRO A 1 88 ? -29.882 -5.232 36.975 1.00 76.44 88 PRO A N 1
ATOM 713 C CA . PRO A 1 88 ? -30.543 -5.757 38.167 1.00 76.44 88 PRO A CA 1
ATOM 714 C C . PRO A 1 88 ? -29.508 -6.148 39.237 1.00 76.44 88 PRO A C 1
ATOM 716 O O . PRO A 1 88 ? -28.636 -6.975 38.981 1.00 76.44 88 PRO A O 1
ATOM 719 N N . GLY A 1 89 ? -29.588 -5.533 40.423 1.00 81.12 89 GLY A N 1
ATOM 720 C CA . GLY A 1 89 ? -28.645 -5.744 41.535 1.00 81.12 89 GLY A CA 1
ATOM 721 C C . GLY A 1 89 ? -27.525 -4.698 41.668 1.00 81.12 89 GLY A C 1
ATOM 722 O O . GLY A 1 89 ? -26.790 -4.719 42.655 1.00 81.12 89 GLY A O 1
ATOM 723 N N . GLU A 1 90 ? -27.408 -3.758 40.730 1.00 80.88 90 GLU A N 1
ATOM 724 C CA . GLU A 1 90 ? -26.461 -2.638 40.788 1.00 80.88 90 GLU A CA 1
ATOM 725 C C . GLU A 1 90 ? -27.059 -1.455 41.582 1.00 80.88 90 GLU A C 1
ATOM 727 O O . GLU A 1 90 ? -28.217 -1.084 41.389 1.00 80.88 90 GLU A O 1
ATOM 732 N N . ARG A 1 91 ? -26.289 -0.860 42.509 1.00 78.38 91 ARG A N 1
ATOM 733 C CA . ARG A 1 91 ? -26.739 0.300 43.307 1.00 78.38 91 ARG A CA 1
ATOM 734 C C . ARG A 1 91 ? -26.348 1.602 42.614 1.00 78.38 91 ARG A C 1
ATOM 736 O O . ARG A 1 91 ? -25.164 1.915 42.526 1.00 78.38 91 ARG A O 1
ATOM 743 N N . VAL A 1 92 ? -27.342 2.376 42.184 1.00 77.31 92 VAL A N 1
ATOM 744 C CA . VAL A 1 92 ? -27.148 3.723 41.628 1.00 77.31 92 VAL A CA 1
ATOM 745 C C . VAL A 1 92 ? -27.258 4.752 42.750 1.00 77.31 92 VAL A C 1
ATOM 747 O O . VAL A 1 92 ? -28.304 4.874 43.386 1.00 77.31 92 VAL A O 1
ATOM 750 N N . SER A 1 93 ? -26.184 5.502 42.991 1.00 77.06 93 SER A N 1
ATOM 751 C CA . SER A 1 93 ? -26.163 6.594 43.969 1.00 77.06 93 SER A CA 1
ATOM 752 C C . SER A 1 93 ? -26.375 7.929 43.260 1.00 77.06 93 SER A C 1
ATOM 754 O O . SER A 1 93 ? -25.526 8.360 42.482 1.00 77.06 93 SER A O 1
ATOM 756 N N . VAL A 1 94 ? -27.494 8.599 43.536 1.00 76.88 94 VAL A N 1
ATOM 757 C CA . VAL A 1 94 ? -27.770 9.951 43.030 1.00 76.88 94 VAL A CA 1
ATOM 758 C C . VAL A 1 94 ? -27.305 10.969 44.068 1.00 76.88 94 VAL A C 1
ATOM 760 O O . VAL A 1 94 ? -27.835 11.023 45.178 1.00 76.88 94 VAL A O 1
ATOM 763 N N . PHE A 1 95 ? -26.317 11.792 43.715 1.00 79.88 95 PHE A N 1
ATOM 764 C CA . PHE A 1 95 ? -25.877 12.894 44.567 1.00 79.88 95 PHE A CA 1
ATOM 765 C C . PHE A 1 95 ? -26.822 14.085 44.395 1.00 79.88 95 PHE A C 1
ATOM 767 O O . PHE A 1 95 ? -26.734 14.841 43.429 1.00 79.88 95 PHE A O 1
ATOM 774 N N . LEU A 1 96 ? -27.737 14.262 45.346 1.00 74.81 96 LEU A N 1
ATOM 775 C CA . LEU A 1 96 ? -28.513 15.490 45.467 1.00 74.81 96 LEU A CA 1
ATOM 776 C C . LEU A 1 96 ? -27.602 16.559 46.073 1.00 74.81 96 LEU A C 1
ATOM 778 O O . LEU A 1 96 ? -27.332 16.547 47.274 1.00 74.81 96 LEU A O 1
ATOM 782 N N . THR A 1 97 ? -27.126 17.496 45.252 1.00 59.75 97 THR A N 1
ATOM 783 C CA . THR A 1 97 ? -26.484 18.717 45.752 1.00 59.75 97 THR A CA 1
ATOM 784 C C . THR A 1 97 ? -27.558 19.576 46.411 1.00 59.75 97 THR A C 1
ATOM 786 O O . THR A 1 97 ? -28.085 20.519 45.826 1.00 59.75 97 THR A O 1
ATOM 789 N N . THR A 1 98 ? -27.928 19.251 47.648 1.00 60.66 98 T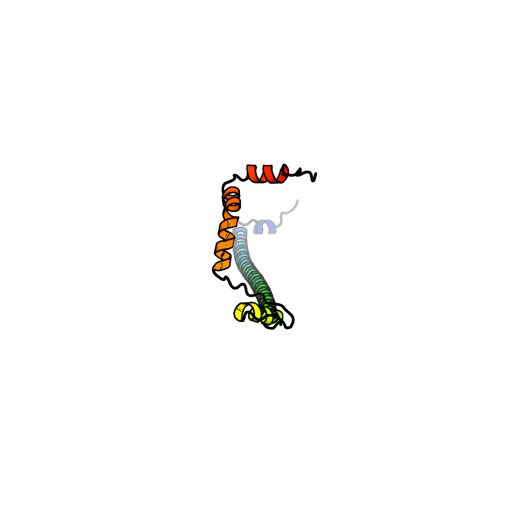HR A N 1
ATOM 790 C CA . THR A 1 98 ? -28.619 20.216 48.491 1.00 60.66 98 THR A CA 1
ATOM 791 C C . THR A 1 98 ? -27.637 21.359 48.740 1.00 60.66 98 THR A C 1
ATOM 793 O O . THR A 1 98 ? -26.485 21.136 49.114 1.00 60.66 98 THR A O 1
ATOM 796 N N . SER A 1 99 ? -28.084 22.595 48.520 1.00 58.84 99 SER A N 1
ATOM 797 C CA . SER A 1 99 ? -27.312 23.832 48.729 1.00 58.84 99 SER A CA 1
ATOM 798 C C . SER A 1 99 ? -26.592 23.894 50.096 1.00 58.84 99 SER A C 1
ATOM 800 O O . SER A 1 99 ? -25.563 24.553 50.233 1.00 58.84 99 SER A O 1
ATOM 802 N N . SER A 1 100 ? -27.060 23.128 51.087 1.00 55.91 100 SER A N 1
ATOM 803 C CA . SER A 1 100 ? -26.448 22.950 52.408 1.00 55.91 100 SER A CA 1
ATOM 804 C C . SER A 1 100 ? -25.123 22.166 52.435 1.00 55.91 100 SER A C 1
ATOM 806 O O . SER A 1 100 ? -24.393 22.264 53.421 1.00 55.91 100 SER A O 1
ATOM 808 N N . PHE A 1 101 ? -24.758 21.420 51.385 1.00 56.06 101 PHE A N 1
ATOM 809 C CA . PHE A 1 101 ? -23.430 20.794 51.274 1.00 56.06 101 PHE A CA 1
ATOM 810 C C . PHE A 1 101 ? -22.367 21.802 50.805 1.00 56.06 101 PHE A C 1
ATOM 812 O O . PHE A 1 101 ? -21.234 21.797 51.288 1.00 56.06 101 PHE A O 1
ATOM 819 N N . ALA A 1 102 ? -22.753 22.747 49.939 1.00 56.50 102 ALA A N 1
ATOM 820 C CA . ALA A 1 102 ? -21.862 23.791 49.430 1.00 56.50 102 ALA A CA 1
ATOM 821 C C . ALA A 1 102 ? -21.387 24.764 50.527 1.00 56.50 102 ALA A C 1
ATOM 823 O O . ALA A 1 102 ? -20.288 25.313 50.432 1.00 56.50 102 ALA A O 1
ATOM 824 N N . SER A 1 103 ? -22.179 24.965 51.586 1.00 55.84 103 SER A N 1
ATOM 825 C CA . SER A 1 103 ? -21.792 25.786 52.740 1.00 55.84 103 SER A CA 1
ATOM 826 C C . SER A 1 103 ? -20.816 25.080 53.689 1.00 55.84 103 SER A C 1
ATOM 828 O O . SER A 1 103 ? -19.965 25.759 54.258 1.00 55.84 103 SER A O 1
ATOM 830 N N . ARG A 1 104 ? -20.850 23.741 53.800 1.00 55.41 104 ARG A N 1
ATOM 831 C CA . ARG A 1 104 ? -19.857 22.973 54.582 1.00 55.41 104 ARG A CA 1
ATOM 832 C C . ARG A 1 104 ? -18.502 22.863 53.874 1.00 55.41 104 ARG A C 1
ATOM 834 O O . ARG A 1 104 ? -17.475 23.003 54.526 1.00 55.41 104 ARG A O 1
ATOM 841 N N . ILE A 1 105 ? -18.480 22.725 52.543 1.00 57.69 105 ILE A N 1
ATOM 842 C CA . ILE A 1 105 ? -17.223 22.718 51.762 1.00 57.69 105 ILE A CA 1
ATOM 843 C C . ILE A 1 105 ? -16.486 24.065 51.832 1.00 57.69 105 ILE A C 1
ATOM 845 O O . ILE A 1 105 ? -15.256 24.109 51.805 1.00 57.69 105 ILE A O 1
ATOM 849 N N . ARG A 1 106 ? -17.208 25.184 51.973 1.00 53.25 106 ARG A N 1
ATOM 850 C CA . ARG A 1 106 ? -16.601 26.523 52.035 1.00 53.25 106 ARG A CA 1
ATOM 851 C C . ARG A 1 106 ? -15.755 26.745 53.300 1.00 53.25 106 ARG A C 1
ATOM 853 O O . ARG A 1 106 ? -14.831 27.550 53.257 1.00 53.25 106 ARG A O 1
ATOM 860 N N . GLN A 1 107 ? -16.026 26.015 54.384 1.00 54.25 107 GLN A N 1
ATOM 861 C CA . GLN A 1 107 ? -15.261 26.095 55.635 1.00 54.25 107 GLN A CA 1
ATOM 862 C C . GLN A 1 107 ? -13.950 25.285 55.580 1.00 54.25 107 GLN A C 1
ATOM 864 O O . GLN A 1 107 ? -12.964 25.697 56.177 1.00 54.25 107 GLN A O 1
ATOM 869 N N . ASP A 1 108 ? -13.909 24.217 54.77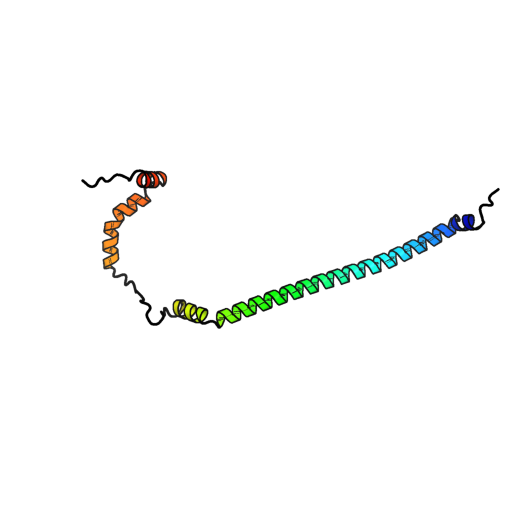6 1.00 51.66 108 ASP A N 1
ATOM 870 C CA . ASP A 1 108 ? -12.719 23.380 54.514 1.00 51.66 108 ASP A CA 1
ATOM 871 C C . ASP A 1 108 ? -11.844 23.922 53.352 1.00 51.66 108 ASP A C 1
ATOM 873 O O . ASP A 1 108 ? -10.767 23.429 53.026 1.00 51.66 108 ASP A O 1
ATOM 877 N N . SER A 1 109 ? -12.304 24.990 52.689 1.00 55.81 109 SER A N 1
ATOM 878 C CA . SER A 1 109 ? -11.630 25.590 51.527 1.00 55.81 109 SER A CA 1
ATOM 879 C C . SER A 1 109 ? -10.414 26.457 51.885 1.00 55.81 109 SER A C 1
ATOM 881 O O . SER A 1 109 ? -9.652 26.818 50.986 1.00 55.81 109 SER A O 1
ATOM 883 N N . GLY A 1 110 ? -10.223 26.810 53.163 1.00 59.00 110 GLY A N 1
ATOM 884 C CA . GLY A 1 110 ? -9.091 27.628 53.622 1.00 59.00 110 GLY A CA 1
ATOM 885 C C . GLY A 1 110 ? -7.743 26.937 53.401 1.00 59.00 110 GLY A C 1
ATOM 886 O O . GLY A 1 110 ? -6.851 27.506 52.768 1.00 59.00 110 GLY A O 1
ATOM 887 N N . ASP A 1 111 ? -7.648 25.667 53.798 1.00 60.66 111 ASP A N 1
ATOM 888 C CA . ASP A 1 111 ? -6.437 24.854 53.638 1.00 60.66 111 ASP A CA 1
ATOM 889 C C . ASP A 1 111 ? -6.176 24.464 52.173 1.00 60.66 111 ASP A C 1
ATOM 891 O O . ASP A 1 111 ? -5.030 24.437 51.710 1.00 60.66 111 ASP A O 1
ATOM 895 N N . MET A 1 112 ? -7.231 24.241 51.379 1.00 58.34 112 MET A N 1
ATOM 896 C CA . MET A 1 112 ? -7.094 23.981 49.938 1.00 58.34 112 MET A CA 1
ATOM 897 C C . MET A 1 112 ? -6.621 25.209 49.140 1.00 58.34 112 MET A C 1
ATOM 899 O O . MET A 1 112 ? -5.883 25.063 48.156 1.00 58.34 112 MET A O 1
ATOM 903 N N . LEU A 1 113 ? -7.021 26.421 49.543 1.00 64.19 113 LEU A N 1
ATOM 904 C CA . LEU A 1 113 ? -6.561 27.676 48.937 1.00 64.19 113 LEU A CA 1
ATOM 905 C C . LEU A 1 113 ? -5.078 27.933 49.223 1.00 64.19 113 LEU A C 1
ATOM 907 O O . LEU A 1 113 ? -4.350 28.343 48.315 1.00 64.19 113 LEU A O 1
ATOM 911 N N . GLU A 1 114 ? -4.620 27.640 50.441 1.00 66.44 114 GLU A N 1
ATOM 912 C CA . GLU A 1 114 ? -3.198 27.651 50.788 1.00 66.44 114 GLU A CA 1
ATOM 913 C C . GLU A 1 114 ? -2.418 26.650 49.929 1.00 66.44 114 GLU A C 1
ATOM 915 O O . GLU A 1 114 ? -1.477 27.037 49.234 1.00 66.44 114 GLU A O 1
ATOM 920 N N . TRP A 1 115 ? -2.852 25.386 49.864 1.00 66.94 115 TRP A N 1
ATOM 921 C CA . TRP A 1 115 ? -2.169 24.349 49.082 1.00 66.94 115 TRP A CA 1
ATOM 922 C C . TRP A 1 115 ? -2.048 24.702 47.595 1.00 66.94 115 TRP A C 1
ATOM 924 O O . TRP A 1 115 ? -1.005 24.467 46.982 1.00 66.94 115 TRP A O 1
ATOM 934 N N . ARG A 1 116 ? -3.069 25.328 46.995 1.00 70.81 116 ARG A N 1
ATOM 935 C CA . ARG A 1 116 ? -3.003 25.819 45.606 1.00 70.81 116 ARG A CA 1
ATOM 936 C C . ARG A 1 116 ? -2.000 26.959 45.409 1.00 70.81 116 ARG A C 1
ATOM 938 O O . ARG A 1 116 ? -1.400 27.023 44.339 1.00 70.81 116 ARG A O 1
ATOM 945 N N . ARG A 1 117 ? -1.805 27.821 46.412 1.00 76.56 117 ARG A N 1
ATOM 946 C CA . ARG A 1 117 ? -0.853 28.949 46.379 1.00 76.56 117 ARG A CA 1
ATOM 947 C C . ARG A 1 117 ? 0.596 28.532 46.641 1.00 76.56 117 ARG A C 1
ATOM 949 O O . ARG A 1 117 ? 1.508 29.283 46.300 1.00 76.56 117 ARG A O 1
ATOM 956 N N . LEU A 1 118 ? 0.837 27.348 47.206 1.00 77.88 118 LEU A N 1
ATOM 957 C CA . LEU A 1 118 ? 2.193 26.818 47.346 1.00 77.88 118 LEU A CA 1
ATOM 958 C C . LEU A 1 118 ? 2.793 26.447 45.979 1.00 77.88 118 LEU A C 1
ATOM 960 O O . LEU A 1 118 ? 2.190 25.738 45.170 1.00 77.88 118 LEU A O 1
ATOM 964 N N . SER A 1 119 ? 4.040 26.865 45.761 1.00 79.25 119 SER A N 1
ATOM 965 C CA . SER A 1 119 ? 4.865 26.405 44.645 1.00 79.25 119 SER A CA 1
ATOM 966 C C . SER A 1 119 ? 5.115 24.893 44.725 1.00 79.25 119 SER A C 1
ATOM 968 O O . SER A 1 119 ? 5.214 24.313 45.810 1.00 79.25 119 SER A O 1
ATOM 970 N N . ASN A 1 120 ? 5.253 24.240 43.566 1.00 82.69 120 ASN A N 1
ATOM 971 C CA . ASN A 1 120 ? 5.328 22.777 43.484 1.00 82.69 120 ASN A CA 1
ATOM 972 C C . ASN A 1 120 ? 6.472 22.177 44.321 1.00 82.69 120 ASN A C 1
ATOM 974 O O . ASN A 1 120 ? 6.269 21.160 44.975 1.00 82.69 120 ASN A O 1
ATOM 978 N N . TYR A 1 121 ? 7.637 22.826 44.399 1.00 83.94 121 TYR A N 1
ATOM 979 C CA . TYR A 1 121 ? 8.758 22.325 45.206 1.00 83.94 121 TYR A CA 1
ATOM 980 C C . TYR A 1 121 ? 8.453 22.291 46.716 1.00 83.94 121 TYR A C 1
ATOM 982 O O . TYR A 1 121 ? 8.883 21.367 47.402 1.00 83.94 121 TYR A O 1
ATOM 990 N N . LYS A 1 122 ? 7.673 23.252 47.243 1.00 83.06 122 LYS A N 1
ATOM 991 C CA . LYS A 1 122 ? 7.273 23.270 48.661 1.00 83.06 122 LYS A CA 1
ATOM 992 C C . LYS A 1 122 ? 6.292 22.142 48.977 1.00 83.06 122 LYS A C 1
ATOM 994 O O . LYS A 1 122 ? 6.363 21.564 50.058 1.00 83.06 122 LYS A O 1
ATOM 999 N N . LYS A 1 123 ? 5.410 21.808 48.026 1.00 83.38 123 LYS A N 1
ATOM 1000 C CA . LYS A 1 123 ? 4.486 20.666 48.139 1.00 83.38 123 LYS A CA 1
ATOM 1001 C C . LYS A 1 123 ? 5.257 19.356 48.267 1.00 83.38 123 LYS A C 1
ATOM 1003 O O . LYS A 1 123 ? 5.008 18.592 49.195 1.00 83.38 123 LYS A O 1
ATOM 1008 N N . TRP A 1 124 ? 6.234 19.145 47.385 1.00 81.88 124 TRP A N 1
ATOM 1009 C CA . TRP A 1 124 ? 7.103 17.970 47.423 1.00 81.88 124 TRP A CA 1
ATOM 1010 C C . TRP A 1 124 ? 7.942 17.919 48.702 1.00 81.88 124 TRP A C 1
ATOM 1012 O O . TRP A 1 124 ? 7.969 16.885 49.359 1.00 81.88 124 TRP A O 1
ATOM 1022 N N . ALA A 1 125 ? 8.544 19.036 49.119 1.00 82.81 125 ALA A N 1
ATOM 1023 C CA . ALA A 1 125 ? 9.289 19.108 50.375 1.00 82.81 125 ALA A CA 1
ATOM 1024 C C . ALA A 1 125 ? 8.427 18.696 51.579 1.00 82.81 125 ALA A C 1
ATOM 1026 O O . ALA A 1 125 ? 8.858 17.865 52.369 1.00 82.81 125 ALA A O 1
ATOM 1027 N N . ARG A 1 126 ? 7.189 19.202 51.688 1.00 82.44 126 ARG A N 1
ATOM 1028 C CA . ARG A 1 126 ? 6.264 18.839 52.775 1.00 82.44 126 ARG A CA 1
ATOM 1029 C C . ARG A 1 126 ? 5.846 17.364 52.720 1.00 82.44 126 ARG A C 1
ATOM 1031 O O . ARG A 1 126 ? 5.772 16.733 53.764 1.00 82.44 126 ARG A O 1
ATOM 1038 N N . TYR A 1 127 ? 5.619 16.806 51.532 1.00 79.81 127 TYR A N 1
ATOM 1039 C CA . TYR A 1 127 ? 5.279 15.388 51.365 1.00 79.81 127 TYR A CA 1
ATOM 1040 C C . TYR A 1 127 ? 6.438 14.456 51.757 1.00 79.81 127 TYR A C 1
ATOM 1042 O O . TYR A 1 127 ? 6.225 13.441 52.413 1.00 79.81 127 TYR A O 1
ATOM 1050 N N . PHE A 1 128 ? 7.674 14.819 51.401 1.00 81.19 128 PHE A N 1
ATOM 1051 C CA . PHE A 1 128 ? 8.854 13.996 51.680 1.00 81.19 128 PHE A CA 1
ATOM 1052 C C 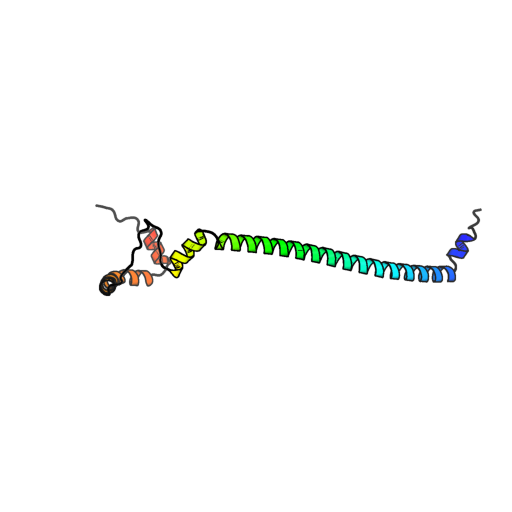. PHE A 1 128 ? 9.443 14.201 53.087 1.00 81.19 128 PHE A C 1
ATOM 1054 O O . PHE A 1 128 ? 10.002 13.255 53.636 1.00 81.19 128 PHE A O 1
ATOM 1061 N N . MET A 1 129 ? 9.297 15.387 53.692 1.00 78.19 129 MET A N 1
ATOM 1062 C CA . MET A 1 129 ? 9.727 15.674 55.074 1.00 78.19 129 MET A CA 1
ATOM 1063 C C . MET A 1 129 ? 8.621 15.500 56.121 1.00 78.19 129 MET A C 1
ATOM 1065 O O . MET A 1 129 ? 8.926 15.461 57.307 1.00 78.19 129 MET A O 1
ATOM 1069 N N . GLY A 1 130 ? 7.354 15.350 55.724 1.00 61.50 130 GLY A N 1
ATOM 1070 C CA . GLY A 1 130 ? 6.210 15.115 56.617 1.00 61.50 130 GLY A CA 1
ATOM 1071 C C . GLY A 1 130 ? 6.164 13.714 57.237 1.00 61.50 130 GLY A C 1
ATOM 1072 O O . GLY A 1 130 ? 5.086 13.196 57.508 1.00 61.50 130 GLY A O 1
ATOM 1073 N N . ARG A 1 131 ? 7.322 13.079 57.437 1.00 63.47 131 ARG A N 1
ATOM 1074 C CA . ARG A 1 131 ? 7.467 11.799 58.129 1.00 63.47 131 ARG A CA 1
ATOM 1075 C C . ARG A 1 131 ? 8.027 12.084 59.522 1.00 63.47 131 ARG A C 1
ATOM 1077 O O . ARG A 1 131 ? 9.238 12.159 59.704 1.00 63.47 131 ARG A O 1
ATOM 1084 N N . GLY A 1 132 ? 7.121 12.289 60.478 1.00 54.12 132 GLY A N 1
ATOM 1085 C CA . GLY A 1 132 ? 7.467 12.508 61.883 1.00 54.12 132 GLY A CA 1
ATOM 1086 C C . GLY A 1 132 ? 6.434 13.290 62.696 1.00 54.12 132 GLY A C 1
ATOM 1087 O O . GLY A 1 132 ? 6.831 14.181 63.437 1.00 54.12 132 GLY A O 1
ATOM 1088 N N . ILE A 1 133 ? 5.137 12.977 62.595 1.00 50.00 133 ILE A N 1
ATOM 1089 C CA . ILE A 1 133 ? 4.267 13.156 63.767 1.00 50.00 133 ILE A CA 1
ATOM 1090 C C . ILE A 1 133 ? 4.472 11.876 64.572 1.00 50.00 133 ILE A C 1
ATOM 1092 O O . ILE A 1 133 ? 3.997 10.813 64.184 1.00 50.00 133 ILE A O 1
ATOM 1096 N N . LYS A 1 134 ? 5.332 11.967 65.590 1.00 45.44 134 LYS A N 1
ATOM 1097 C CA . LYS A 1 134 ? 5.402 10.967 66.649 1.00 45.44 134 LYS A CA 1
ATOM 1098 C C . LYS A 1 134 ? 4.050 10.976 67.351 1.00 45.44 134 LYS A C 1
ATOM 1100 O O . LYS A 1 134 ? 3.614 12.035 67.795 1.00 45.44 134 LYS A O 1
ATOM 1105 N N . ASP A 1 135 ? 3.432 9.810 67.424 1.00 52.88 135 ASP A N 1
ATOM 1106 C CA . ASP A 1 135 ? 2.504 9.496 68.496 1.00 52.88 135 ASP A CA 1
ATOM 1107 C C . ASP A 1 135 ? 3.318 9.455 69.800 1.00 52.88 135 ASP A C 1
ATOM 1109 O O . ASP A 1 135 ? 4.189 8.597 69.951 1.00 52.88 135 ASP A O 1
ATOM 1113 N N . GLU A 1 136 ? 3.084 10.424 70.685 1.00 40.28 136 GLU A N 1
ATOM 1114 C CA . GLU A 1 136 ? 3.233 10.337 72.148 1.00 40.28 136 GLU A CA 1
ATOM 1115 C C . GLU A 1 136 ? 2.391 11.435 72.811 1.00 40.28 136 GLU A C 1
ATOM 1117 O O . GLU A 1 136 ? 2.495 12.608 72.378 1.00 40.28 136 GLU A O 1
#

Radius of gyration: 43.74 Å; chains: 1; bounding box: 79×48×121 Å

InterPro domains:
  IPR007060 Septum formation initiator FtsL/DivIC [PF04977] (22-92)

Secondary structure (DSSP, 8-state):
-----HHHHHHT-HHHHHHHHHHHHHHHHHHHHHHHHHHHHHHHHHHHHHHHHHHHHHHHHHHHHHHHHHSHHHHHHHHHHHH----TT---------HHHHHHHHHHHHHHHHHHHS-HHHHHHHHHH-------

pLDDT: mean 80.98, std 15.69, range [40.28, 97.31]

Foldseek 3Di:
DDDPDCVVVCCPDPVNVVVVVVVVVVVVVVVVVVVVVVVVVVVVVVVVVVVVVVVVVVVVVVVVVVVVCVDVVVVQVCCCPVVVDDDVPDDDDDDDPDVVVVVVVVVVCPVVVVVVPDDPVVVVVCVVVVPDPDDD

Organism: NCBI:txid1619042